Protein AF-A0A1E4EUM5-F1 (afdb_monomer_lite)

pLDDT: mean 75.81, std 13.72, range [42.81, 93.94]

Secondary structure (DSSP, 8-state):
---HHHHHHHHHHTS-EEEEEEEEETTEEEEEEEEEETTEEEEEEEEESSHHHHHHHHHHSPPB--PPPP-------TT-

Sequence (80 aa):
MATLEQLIDEAAKSGGLTALTVWPCAGGFQCNVRRANGKTEGWRCITAAIPSRGIKDALTGPVRVLEPAADAAKDEDIFG

Radius of gyration: 16.5 Å; chains: 1; bounding box: 30×51×30 Å

Structure (mmCIF, N/CA/C/O backbone):
data_AF-A0A1E4EUM5-F1
#
_entry.id   AF-A0A1E4EUM5-F1
#
loop_
_atom_site.group_PDB
_atom_site.id
_atom_site.type_symbol
_atom_site.label_atom_id
_atom_site.label_alt_id
_atom_site.label_comp_id
_atom_site.label_asym_id
_atom_site.label_entity_id
_atom_site.label_seq_id
_atom_site.pdbx_PDB_ins_code
_atom_site.Cartn_x
_atom_site.Cartn_y
_atom_site.Cartn_z
_atom_site.occupancy
_atom_site.B_iso_or_equiv
_atom_site.auth_seq_id
_atom_site.auth_comp_id
_atom_site.auth_asym_id
_atom_site.auth_atom_id
_atom_site.pdbx_PDB_model_num
ATOM 1 N N . MET A 1 1 ? 10.380 16.420 5.545 1.00 59.53 1 MET A N 1
ATOM 2 C CA . MET 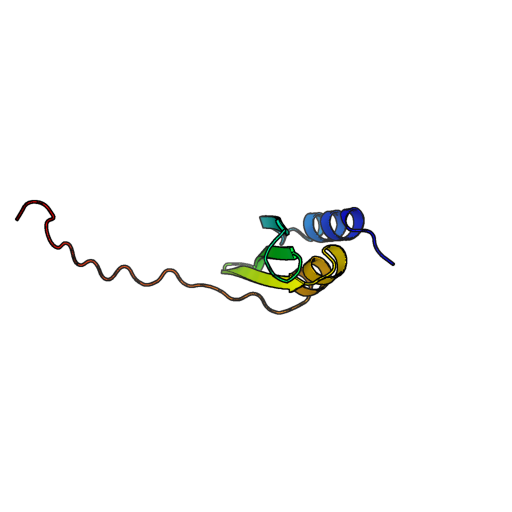A 1 1 ? 9.897 15.325 4.674 1.00 59.53 1 MET A CA 1
ATOM 3 C C . MET A 1 1 ? 9.656 14.137 5.587 1.00 59.53 1 MET A C 1
ATOM 5 O O . MET A 1 1 ? 10.567 13.836 6.344 1.00 59.53 1 MET A O 1
ATOM 9 N N . ALA A 1 2 ? 8.447 13.569 5.618 1.00 65.00 2 ALA A N 1
ATOM 10 C CA . ALA A 1 2 ? 8.161 12.439 6.505 1.00 65.00 2 ALA A CA 1
ATOM 11 C C . ALA A 1 2 ? 8.929 11.194 6.038 1.00 65.00 2 ALA A C 1
ATOM 13 O O . ALA A 1 2 ? 9.045 10.971 4.826 1.00 65.00 2 ALA A O 1
ATOM 14 N N . THR A 1 3 ? 9.474 10.420 6.974 1.00 80.50 3 THR A N 1
ATOM 15 C CA . THR A 1 3 ? 10.119 9.140 6.658 1.00 80.50 3 THR A CA 1
ATOM 16 C C . THR A 1 3 ? 9.073 8.072 6.348 1.00 80.50 3 THR A C 1
ATOM 18 O O . THR A 1 3 ? 7.874 8.258 6.566 1.00 80.50 3 THR A O 1
ATOM 21 N N . LEU A 1 4 ? 9.527 6.942 5.810 1.00 72.56 4 LEU A N 1
ATOM 22 C CA . LEU A 1 4 ? 8.673 5.790 5.547 1.00 72.56 4 LEU A CA 1
ATOM 23 C C . LEU A 1 4 ? 7.989 5.293 6.831 1.00 72.56 4 LEU A C 1
ATOM 25 O O . LEU A 1 4 ? 6.790 5.035 6.845 1.00 72.56 4 LEU A O 1
ATOM 29 N N . GLU A 1 5 ? 8.752 5.227 7.914 1.00 79.75 5 GLU A N 1
ATOM 30 C CA . GLU A 1 5 ? 8.323 4.785 9.238 1.00 79.75 5 GLU A CA 1
ATOM 31 C C . GLU A 1 5 ? 7.254 5.721 9.803 1.00 79.75 5 GLU A C 1
ATOM 33 O O . GLU A 1 5 ? 6.228 5.259 10.288 1.00 79.75 5 GLU A O 1
ATOM 38 N N . GLN A 1 6 ? 7.435 7.037 9.649 1.00 80.00 6 GLN A N 1
ATOM 39 C CA . GLN A 1 6 ? 6.444 8.024 10.084 1.00 80.00 6 GLN A CA 1
ATOM 40 C C . GLN A 1 6 ? 5.115 7.869 9.335 1.00 80.00 6 GLN A C 1
ATOM 42 O O . GLN A 1 6 ? 4.056 7.928 9.954 1.00 80.00 6 GLN A O 1
ATOM 47 N N . LEU A 1 7 ? 5.158 7.613 8.022 1.00 72.88 7 LEU A N 1
ATOM 48 C CA . LEU A 1 7 ? 3.951 7.377 7.223 1.00 72.88 7 LEU A CA 1
ATOM 49 C C . LEU A 1 7 ? 3.223 6.089 7.639 1.00 72.88 7 LEU A C 1
ATOM 51 O O . LEU A 1 7 ? 1.992 6.055 7.641 1.00 72.88 7 LEU A O 1
ATOM 55 N N . ILE A 1 8 ? 3.967 5.037 7.992 1.00 76.62 8 ILE A N 1
ATOM 56 C CA . ILE A 1 8 ? 3.401 3.775 8.486 1.00 76.62 8 ILE A CA 1
ATOM 57 C C . ILE A 1 8 ? 2.766 3.980 9.868 1.00 76.62 8 ILE A C 1
ATOM 59 O O . ILE A 1 8 ? 1.624 3.569 10.071 1.00 76.62 8 ILE A O 1
ATOM 63 N N . ASP A 1 9 ? 3.454 4.662 10.785 1.00 81.62 9 ASP A N 1
ATOM 64 C CA . ASP A 1 9 ? 2.960 4.946 12.137 1.00 81.62 9 ASP A CA 1
ATOM 65 C C . ASP A 1 9 ? 1.695 5.813 12.125 1.00 81.62 9 ASP A C 1
ATOM 67 O O . ASP A 1 9 ? 0.743 5.545 12.861 1.00 81.62 9 ASP A O 1
ATOM 71 N N . GLU A 1 10 ? 1.659 6.854 11.291 1.00 75.00 10 GLU A N 1
ATOM 72 C CA . GLU A 1 10 ? 0.474 7.700 11.104 1.00 75.00 10 GLU A CA 1
ATOM 73 C C . GLU A 1 10 ? -0.712 6.888 10.571 1.00 75.00 10 GLU A C 1
ATOM 75 O O . GLU A 1 10 ? -1.833 6.999 11.075 1.00 75.00 10 GLU A O 1
ATOM 80 N N . ALA A 1 11 ? -0.465 6.022 9.587 1.00 71.88 11 ALA A N 1
ATOM 81 C CA . ALA A 1 11 ? -1.497 5.179 9.007 1.00 71.88 11 ALA A CA 1
ATOM 82 C C . ALA A 1 11 ? -2.017 4.125 9.999 1.00 71.88 11 ALA A C 1
ATOM 84 O O . ALA A 1 11 ? -3.229 3.916 10.076 1.00 71.88 11 ALA A O 1
ATOM 85 N N . ALA A 1 12 ? -1.141 3.520 10.805 1.00 75.06 12 ALA A N 1
ATOM 86 C CA . ALA A 1 12 ? -1.522 2.573 11.852 1.00 75.06 12 ALA A CA 1
ATOM 87 C C . ALA A 1 12 ? -2.380 3.236 12.945 1.00 75.06 12 ALA A C 1
ATOM 89 O O . ALA A 1 12 ? -3.387 2.670 13.371 1.00 75.06 12 ALA A O 1
ATOM 90 N N . LYS A 1 13 ? -2.049 4.471 13.349 1.00 79.75 13 LYS A N 1
ATOM 91 C CA . LYS A 1 13 ? -2.822 5.241 14.344 1.00 79.75 13 LYS A CA 1
ATOM 92 C C . LYS A 1 13 ? -4.224 5.619 13.868 1.00 79.75 13 LYS A C 1
ATOM 94 O O . LYS A 1 13 ? -5.114 5.786 14.695 1.00 79.75 13 LYS A O 1
ATOM 99 N N . SER A 1 14 ? -4.437 5.746 12.557 1.00 72.31 14 SER A N 1
ATOM 100 C CA . SER A 1 14 ? -5.745 6.107 11.993 1.00 72.31 14 SER A CA 1
ATOM 101 C C . SER A 1 14 ? -6.817 5.015 12.139 1.00 72.31 14 SER A C 1
ATOM 103 O O . SER A 1 14 ? -7.986 5.278 11.867 1.00 72.31 14 SER A O 1
ATOM 105 N N . GLY A 1 15 ? -6.441 3.787 12.523 1.00 68.62 15 GLY A N 1
ATOM 106 C CA . GLY A 1 15 ? -7.358 2.651 12.688 1.00 68.62 15 GLY A CA 1
ATOM 107 C C . GLY A 1 15 ? -7.947 2.096 11.384 1.00 68.62 15 GLY A C 1
ATOM 108 O O . GLY A 1 15 ? -8.634 1.081 11.410 1.00 68.62 15 GLY A O 1
ATOM 109 N N . GLY A 1 16 ? -7.674 2.737 10.241 1.00 74.25 16 GLY A N 1
ATOM 110 C CA . GLY A 1 16 ? -8.186 2.335 8.932 1.00 74.25 16 GLY A CA 1
ATOM 111 C C . GLY A 1 16 ? -7.216 1.500 8.098 1.00 74.25 16 GLY A C 1
ATOM 112 O O . GLY A 1 16 ? -7.637 0.956 7.085 1.00 74.25 16 GLY A O 1
ATOM 113 N N . LEU A 1 17 ? -5.933 1.398 8.464 1.00 82.81 17 LEU A N 1
ATOM 114 C CA . LEU A 1 17 ? -4.939 0.610 7.725 1.00 82.81 17 LEU A CA 1
ATOM 115 C C . LEU A 1 17 ? -4.984 -0.861 8.162 1.00 82.81 17 LEU A C 1
ATOM 117 O O . LEU A 1 17 ? -4.664 -1.166 9.306 1.00 82.81 17 LEU A O 1
ATOM 121 N N . THR A 1 18 ? -5.318 -1.773 7.246 1.00 82.81 18 THR A N 1
ATOM 122 C CA . THR A 1 18 ? -5.382 -3.219 7.540 1.00 82.81 18 THR A CA 1
ATOM 123 C C . THR A 1 18 ? -4.226 -4.011 6.941 1.00 82.81 18 THR A C 1
ATOM 125 O O . THR A 1 18 ? -3.867 -5.060 7.466 1.00 82.81 18 THR A O 1
ATOM 128 N N . ALA A 1 19 ? -3.610 -3.516 5.866 1.00 85.69 19 ALA A N 1
ATOM 129 C CA . ALA A 1 19 ? -2.383 -4.084 5.320 1.00 85.69 19 ALA A CA 1
ATOM 130 C C . ALA A 1 19 ? -1.571 -3.026 4.568 1.00 85.69 19 ALA A C 1
ATOM 132 O O . ALA A 1 19 ? -2.126 -2.140 3.914 1.00 85.69 19 ALA A O 1
ATOM 133 N N . LEU A 1 20 ? -0.249 -3.158 4.622 1.00 87.38 20 LEU A N 1
ATOM 134 C CA . LEU A 1 20 ? 0.691 -2.372 3.837 1.00 87.38 20 LEU A CA 1
ATOM 135 C C . LEU A 1 20 ? 1.788 -3.295 3.327 1.00 87.38 20 LEU A C 1
ATOM 137 O O . LEU A 1 20 ? 2.358 -4.078 4.082 1.00 87.38 20 LEU A O 1
ATOM 141 N N . THR A 1 21 ? 2.085 -3.193 2.040 1.00 88.44 21 THR A N 1
ATOM 142 C CA . THR A 1 21 ? 3.102 -4.016 1.388 1.00 88.44 21 THR A CA 1
ATOM 143 C C . THR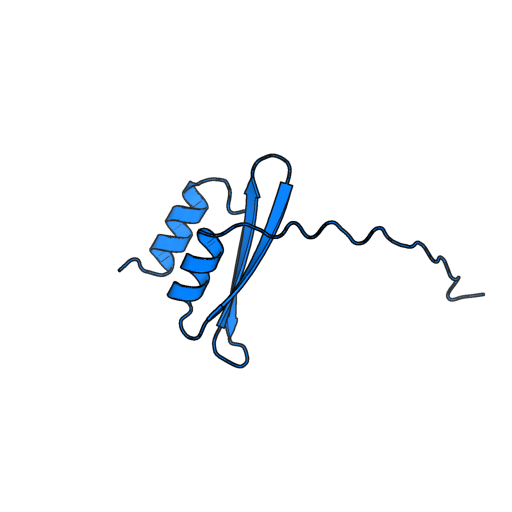 A 1 21 ? 3.886 -3.183 0.395 1.00 88.44 21 THR A C 1
ATOM 145 O O . THR A 1 21 ? 3.310 -2.391 -0.356 1.00 88.44 21 THR A O 1
ATOM 148 N N . VAL A 1 22 ? 5.199 -3.386 0.383 1.00 90.75 22 VAL A N 1
ATOM 149 C CA . VAL A 1 22 ? 6.133 -2.657 -0.470 1.00 90.75 22 VAL A CA 1
ATOM 150 C C . VAL A 1 22 ? 7.147 -3.650 -0.998 1.00 90.75 22 VAL A C 1
ATOM 152 O O . VAL A 1 22 ? 7.789 -4.340 -0.209 1.00 90.75 22 VAL A O 1
ATOM 155 N N . TRP A 1 23 ? 7.300 -3.730 -2.314 1.00 92.44 23 TRP A N 1
ATOM 156 C CA . TRP A 1 23 ? 8.290 -4.610 -2.928 1.00 92.44 23 TRP A CA 1
ATOM 157 C C . TRP A 1 23 ? 8.865 -3.999 -4.209 1.00 92.44 23 TRP A C 1
ATOM 159 O O . TRP A 1 23 ? 8.177 -3.223 -4.880 1.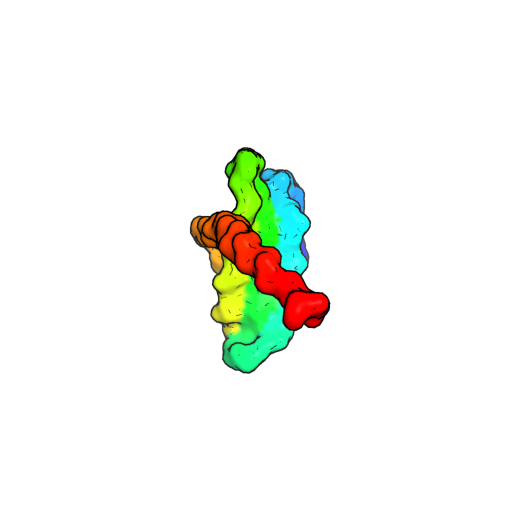00 92.44 23 TRP A O 1
ATOM 169 N N . PRO A 1 24 ? 10.124 -4.311 -4.559 1.00 93.94 24 PRO A N 1
ATOM 170 C CA . PRO A 1 24 ? 10.707 -3.870 -5.820 1.00 93.94 24 PRO A CA 1
ATOM 171 C C . PRO A 1 24 ? 9.986 -4.523 -7.007 1.00 93.94 24 PRO A C 1
ATOM 173 O O . PRO A 1 24 ? 9.639 -5.703 -6.971 1.00 93.94 24 PRO A O 1
ATOM 176 N N . CYS A 1 25 ? 9.775 -3.763 -8.077 1.00 90.81 25 CYS A N 1
ATOM 177 C CA . CYS A 1 25 ? 9.192 -4.240 -9.329 1.00 90.81 25 CYS A CA 1
ATOM 178 C C . CYS A 1 25 ? 9.849 -3.541 -10.529 1.00 90.81 25 CYS A C 1
ATOM 180 O O . CYS A 1 25 ? 10.615 -2.587 -10.377 1.00 90.81 25 CYS A O 1
ATOM 182 N N . ALA A 1 26 ? 9.539 -3.986 -11.749 1.00 89.69 26 ALA A N 1
ATOM 183 C CA . ALA A 1 26 ? 9.954 -3.253 -12.942 1.00 89.69 26 ALA A CA 1
ATOM 184 C C . ALA A 1 26 ? 9.428 -1.805 -12.875 1.00 89.69 26 ALA A C 1
ATOM 186 O O . ALA A 1 26 ? 8.247 -1.582 -12.609 1.00 89.69 26 ALA A O 1
ATOM 187 N N . GLY A 1 27 ? 10.312 -0.822 -13.071 1.00 85.75 27 GLY A N 1
ATOM 188 C CA . GLY A 1 27 ? 9.963 0.601 -12.979 1.00 85.75 27 GLY A CA 1
ATOM 189 C C . GLY A 1 27 ? 9.992 1.211 -11.569 1.00 85.75 27 GLY A C 1
ATOM 190 O O . GLY A 1 27 ? 9.661 2.388 -11.431 1.00 85.75 27 GLY A O 1
ATOM 191 N N . GLY A 1 28 ? 10.412 0.467 -10.535 1.00 93.31 28 GLY A N 1
ATOM 192 C CA . GLY A 1 28 ? 10.637 1.000 -9.187 1.00 93.31 28 GLY A CA 1
ATOM 193 C C . GLY A 1 28 ? 10.123 0.073 -8.090 1.00 93.31 28 GLY A C 1
ATOM 194 O O . GLY A 1 28 ? 10.661 -1.009 -7.870 1.00 93.31 28 GLY A O 1
ATOM 195 N N . PHE A 1 29 ? 9.093 0.521 -7.380 1.00 93.44 29 PHE A N 1
ATOM 196 C CA . PHE A 1 29 ? 8.492 -0.180 -6.253 1.00 93.44 29 PHE A CA 1
ATOM 197 C C . PHE A 1 29 ? 6.979 -0.209 -6.384 1.00 93.44 29 PHE A C 1
ATOM 199 O O . PHE A 1 29 ? 6.347 0.808 -6.677 1.00 93.44 29 PHE A O 1
ATOM 206 N N . GLN A 1 30 ? 6.403 -1.369 -6.105 1.00 93.19 30 GLN A N 1
ATOM 207 C CA . GLN A 1 30 ? 4.975 -1.542 -5.943 1.00 93.19 30 GLN A CA 1
ATOM 208 C C . GLN A 1 30 ? 4.623 -1.285 -4.476 1.00 93.19 30 GLN A C 1
ATOM 210 O O . GLN A 1 30 ? 5.117 -1.966 -3.578 1.00 93.19 30 GLN A O 1
ATOM 215 N N . CYS A 1 31 ? 3.777 -0.292 -4.236 1.00 91.06 31 CYS A N 1
ATOM 216 C CA . CYS A 1 31 ? 3.311 0.121 -2.921 1.00 91.06 31 CYS A CA 1
ATOM 217 C C . CYS A 1 31 ? 1.802 -0.097 -2.846 1.00 91.06 31 CYS A C 1
ATOM 219 O O . CYS A 1 31 ? 1.035 0.625 -3.491 1.00 91.06 31 CYS A O 1
ATOM 221 N N . ASN A 1 32 ? 1.375 -1.074 -2.049 1.00 89.81 32 ASN A N 1
ATOM 222 C CA . ASN A 1 32 ? -0.038 -1.379 -1.878 1.00 89.81 32 ASN A CA 1
ATOM 223 C C . ASN A 1 32 ? -0.472 -1.148 -0.437 1.00 89.81 32 ASN A C 1
ATOM 225 O O . ASN A 1 32 ? 0.211 -1.519 0.517 1.00 89.81 32 ASN A O 1
ATOM 229 N N . VAL A 1 33 ? -1.644 -0.544 -0.308 1.00 87.19 33 VAL A N 1
ATOM 230 C CA . VAL A 1 33 ? -2.279 -0.213 0.959 1.00 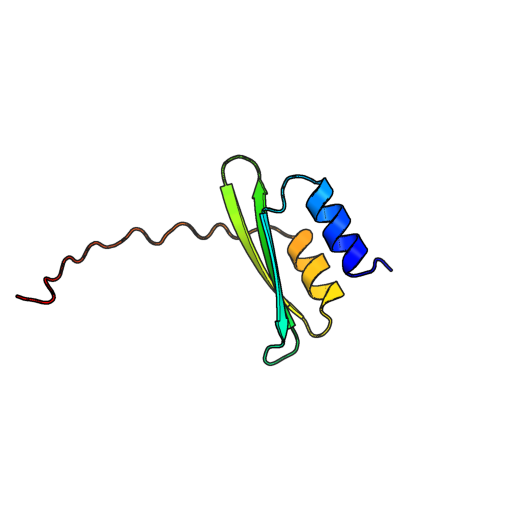87.19 33 VAL A CA 1
ATOM 231 C C . VAL A 1 33 ? -3.692 -0.765 0.925 1.00 87.19 33 VAL A C 1
ATOM 233 O O . VAL A 1 33 ? -4.455 -0.459 0.005 1.00 87.19 33 VAL A O 1
ATOM 236 N N . ARG A 1 34 ? -4.054 -1.538 1.944 1.00 86.00 34 ARG A N 1
ATOM 237 C CA . ARG A 1 34 ? -5.427 -1.959 2.200 1.00 86.00 34 ARG A CA 1
ATOM 238 C C . ARG A 1 34 ? -5.991 -1.116 3.325 1.00 86.00 34 ARG A C 1
ATOM 240 O O . ARG A 1 34 ? -5.387 -1.031 4.395 1.00 86.00 34 ARG A O 1
ATOM 247 N N . ARG A 1 35 ? -7.135 -0.484 3.077 1.00 81.25 35 ARG A N 1
ATOM 248 C CA . ARG A 1 35 ? -7.845 0.282 4.103 1.00 81.25 35 ARG A CA 1
ATOM 249 C C . ARG A 1 35 ? -9.266 -0.218 4.283 1.00 81.25 35 ARG A C 1
ATOM 251 O O . ARG A 1 35 ? -9.923 -0.548 3.297 1.00 81.25 35 ARG A O 1
ATOM 258 N N . ALA A 1 36 ? -9.718 -0.217 5.530 1.00 74.50 36 ALA A N 1
ATOM 259 C CA . ALA A 1 36 ? -11.114 -0.350 5.906 1.00 74.50 36 ALA A CA 1
ATOM 260 C C . ALA A 1 36 ? -11.672 1.054 6.174 1.00 74.50 36 ALA A C 1
ATOM 262 O O . ALA A 1 36 ? -11.164 1.775 7.031 1.00 74.50 36 ALA A O 1
ATOM 263 N N . ASN A 1 37 ? -12.700 1.463 5.428 1.00 65.00 37 ASN A N 1
ATOM 264 C CA . ASN A 1 37 ? -13.461 2.677 5.729 1.00 65.00 37 ASN A CA 1
ATOM 265 C C . ASN A 1 37 ? -14.914 2.288 6.022 1.00 65.00 37 ASN A C 1
ATOM 267 O O . ASN A 1 37 ? -15.745 2.205 5.118 1.00 65.00 37 ASN A O 1
ATOM 271 N N . GLY A 1 38 ? -15.209 1.976 7.284 1.00 67.19 38 GLY A N 1
ATOM 272 C CA . GLY A 1 38 ? -16.500 1.406 7.668 1.00 67.19 38 GLY A CA 1
ATOM 273 C C . GLY A 1 38 ? -16.639 -0.049 7.207 1.00 67.19 38 GLY A C 1
ATOM 274 O O . GLY A 1 38 ? -15.841 -0.890 7.603 1.00 67.19 38 GLY A O 1
ATOM 275 N N . LYS A 1 39 ? -17.659 -0.357 6.390 1.00 55.62 39 LYS A N 1
ATOM 276 C CA . LYS A 1 39 ? -17.963 -1.730 5.925 1.00 55.62 39 LYS A CA 1
ATOM 277 C C . LYS A 1 39 ? -17.182 -2.169 4.683 1.00 55.62 39 LYS A C 1
ATOM 279 O O . LYS A 1 39 ? -17.297 -3.325 4.286 1.00 55.62 39 LYS A O 1
ATOM 284 N N . THR A 1 40 ? -16.435 -1.267 4.051 1.00 58.66 40 THR A N 1
ATOM 285 C CA . THR A 1 40 ? -15.820 -1.538 2.751 1.00 58.66 40 THR A CA 1
ATOM 286 C C . THR A 1 40 ? -14.302 -1.544 2.871 1.00 58.66 40 THR A C 1
ATOM 288 O O . THR A 1 40 ? -13.690 -0.548 3.268 1.00 58.66 40 THR A O 1
ATOM 291 N N . GLU A 1 41 ? -13.699 -2.682 2.525 1.00 70.94 41 GLU A N 1
ATOM 292 C CA . GLU A 1 41 ? -12.251 -2.867 2.463 1.00 70.94 41 GLU A CA 1
ATOM 293 C C . GLU A 1 41 ? -11.791 -2.809 1.005 1.00 70.94 41 GLU A C 1
ATOM 295 O O . GLU A 1 41 ? -12.354 -3.471 0.136 1.00 70.94 41 GLU A O 1
ATOM 300 N N . GLY A 1 42 ? -10.762 -2.014 0.721 1.00 79.44 42 GLY A N 1
ATOM 301 C CA . GLY A 1 42 ? -10.256 -1.845 -0.638 1.00 79.44 42 GLY A CA 1
ATOM 302 C C . GLY A 1 42 ? -8.743 -1.731 -0.683 1.00 79.44 42 GLY A C 1
ATOM 303 O O . GLY A 1 42 ? -8.110 -1.271 0.271 1.00 79.44 42 GLY A O 1
ATOM 304 N N . TRP A 1 43 ? -8.172 -2.130 -1.817 1.00 85.12 43 TRP A N 1
ATOM 305 C CA . TRP A 1 43 ? -6.752 -1.972 -2.098 1.00 85.12 43 TRP A CA 1
ATOM 306 C C . TRP A 1 43 ? -6.514 -0.710 -2.922 1.00 85.12 43 TRP A C 1
ATOM 308 O O . TRP A 1 43 ? -7.261 -0.365 -3.842 1.00 85.12 43 TRP A O 1
ATOM 318 N N . ARG A 1 44 ? -5.428 -0.012 -2.610 1.00 86.00 44 ARG A N 1
ATOM 319 C CA . ARG A 1 44 ? -4.848 1.010 -3.472 1.00 86.00 44 ARG A CA 1
ATOM 320 C C . ARG A 1 44 ? -3.421 0.609 -3.786 1.00 86.00 44 ARG A C 1
ATOM 322 O O . ARG A 1 44 ? -2.617 0.445 -2.874 1.00 86.00 44 ARG A O 1
ATOM 329 N N . CYS A 1 45 ? -3.142 0.471 -5.073 1.00 88.75 45 CYS A N 1
ATOM 330 C CA . CYS A 1 45 ? -1.875 -0.015 -5.592 1.00 88.75 45 CYS A CA 1
ATOM 331 C C . CYS A 1 45 ? -1.222 1.099 -6.408 1.00 88.75 45 CYS A C 1
ATOM 333 O O . CYS A 1 45 ? -1.842 1.615 -7.339 1.00 88.75 45 CYS A O 1
ATOM 335 N N . ILE A 1 46 ? 0.000 1.483 -6.052 1.00 90.19 46 ILE A N 1
ATOM 336 C CA . ILE A 1 46 ? 0.771 2.532 -6.724 1.00 90.19 46 ILE A CA 1
ATOM 337 C C . ILE A 1 46 ? 2.145 1.971 -7.075 1.00 90.19 46 ILE A C 1
ATOM 339 O O . ILE A 1 46 ? 2.824 1.426 -6.211 1.00 90.19 46 ILE A O 1
ATOM 343 N N . THR A 1 47 ? 2.573 2.140 -8.323 1.00 92.38 47 THR A N 1
ATOM 344 C CA . THR A 1 47 ? 3.965 1.906 -8.719 1.00 92.38 47 THR A CA 1
ATOM 345 C C . THR A 1 47 ? 4.702 3.240 -8.712 1.00 92.38 47 THR A C 1
ATOM 347 O O . THR A 1 47 ? 4.246 4.201 -9.331 1.00 92.38 47 THR A O 1
ATOM 350 N N . ALA A 1 48 ? 5.823 3.325 -8.000 1.00 89.94 48 ALA A N 1
ATOM 351 C CA . ALA A 1 48 ? 6.610 4.549 -7.893 1.00 89.94 48 ALA A CA 1
ATOM 352 C C . ALA A 1 48 ? 8.113 4.258 -7.902 1.00 89.94 48 ALA A C 1
ATOM 354 O O . ALA A 1 48 ? 8.569 3.277 -7.325 1.00 89.94 48 ALA A O 1
ATOM 355 N N . ALA A 1 49 ? 8.901 5.165 -8.485 1.00 92.69 49 ALA A N 1
ATOM 356 C CA . ALA A 1 49 ? 10.364 5.065 -8.471 1.00 92.69 49 ALA A CA 1
ATOM 357 C C . ALA A 1 49 ? 10.959 5.161 -7.050 1.00 92.69 49 ALA A C 1
ATOM 359 O O . ALA A 1 49 ? 12.027 4.618 -6.786 1.00 92.69 49 ALA A O 1
ATOM 360 N N . ILE A 1 50 ? 10.264 5.851 -6.135 1.00 89.50 50 ILE A N 1
ATOM 361 C CA . ILE A 1 50 ? 10.682 6.057 -4.743 1.00 89.50 50 ILE A CA 1
ATOM 362 C C . ILE A 1 50 ? 9.607 5.470 -3.808 1.00 89.50 50 ILE A C 1
ATOM 364 O O . ILE A 1 50 ? 8.462 5.934 -3.866 1.00 89.50 50 ILE A O 1
ATOM 368 N N . PRO A 1 51 ? 9.953 4.530 -2.904 1.00 86.25 51 PRO A N 1
ATOM 369 C CA . PRO A 1 51 ? 8.986 3.846 -2.037 1.00 86.25 51 PRO A CA 1
ATOM 370 C C . PRO A 1 51 ? 8.147 4.792 -1.171 1.00 86.25 51 PRO A C 1
ATOM 372 O O . PRO A 1 51 ? 6.924 4.679 -1.108 1.00 86.25 51 PRO A O 1
ATOM 375 N N . SER A 1 52 ? 8.792 5.772 -0.533 1.00 84.94 52 SER A N 1
ATOM 376 C CA . SER A 1 52 ? 8.121 6.717 0.370 1.00 84.94 52 SER A CA 1
ATOM 377 C C . SER A 1 52 ? 7.076 7.572 -0.348 1.00 84.94 52 SER A C 1
ATOM 379 O O . SER A 1 52 ? 6.028 7.880 0.220 1.00 84.94 52 SER A O 1
ATOM 381 N N . ARG A 1 53 ? 7.314 7.910 -1.623 1.00 86.75 53 ARG A N 1
ATOM 382 C CA . ARG A 1 53 ? 6.335 8.625 -2.445 1.00 86.75 53 ARG A CA 1
ATOM 383 C C . ARG A 1 53 ? 5.160 7.729 -2.826 1.00 86.75 53 ARG A C 1
ATOM 385 O O . ARG A 1 53 ? 4.021 8.147 -2.652 1.00 86.75 53 ARG A O 1
ATOM 392 N N . GLY A 1 54 ? 5.430 6.492 -3.243 1.00 87.69 54 GLY A N 1
ATOM 393 C CA . GLY A 1 54 ? 4.381 5.522 -3.569 1.00 87.69 54 GLY A CA 1
ATOM 394 C C . GLY A 1 54 ? 3.440 5.247 -2.394 1.00 87.69 54 GLY A C 1
ATOM 395 O O . GLY A 1 54 ? 2.225 5.220 -2.567 1.00 87.69 54 GLY A O 1
ATOM 396 N N . ILE A 1 55 ? 3.978 5.129 -1.180 1.00 86.50 55 ILE A N 1
ATOM 397 C CA . ILE A 1 55 ? 3.182 4.880 0.033 1.00 86.50 55 ILE A CA 1
ATOM 398 C C . ILE A 1 55 ? 2.355 6.094 0.419 1.00 86.50 55 ILE A C 1
ATOM 400 O O . ILE A 1 55 ? 1.169 5.951 0.706 1.00 86.50 55 ILE A O 1
ATOM 404 N N . LYS A 1 56 ? 2.932 7.298 0.355 1.00 85.38 56 LYS A N 1
ATOM 405 C CA . LYS A 1 56 ? 2.174 8.533 0.573 1.00 85.38 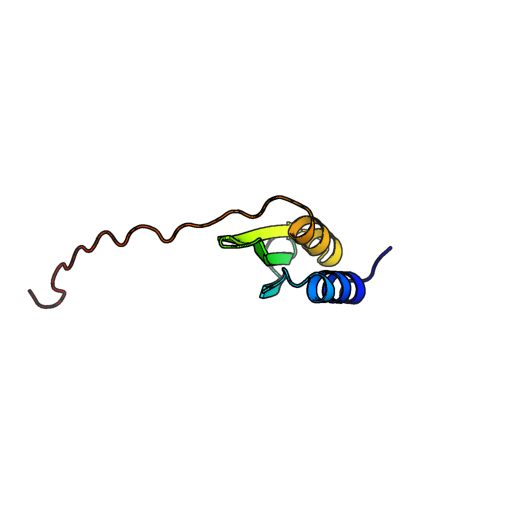56 LYS A CA 1
ATOM 406 C C . LYS A 1 56 ? 0.989 8.640 -0.395 1.00 85.38 56 LYS A C 1
ATOM 408 O O . LYS A 1 56 ? -0.125 8.963 0.020 1.00 85.38 56 LYS A O 1
ATOM 413 N N . ASP A 1 57 ? 1.200 8.307 -1.665 1.00 84.88 57 ASP A N 1
ATOM 414 C CA . ASP A 1 57 ? 0.154 8.347 -2.692 1.00 84.88 57 ASP A CA 1
ATOM 415 C C . ASP A 1 57 ? -0.882 7.214 -2.514 1.00 84.88 57 ASP A C 1
ATOM 417 O O . ASP A 1 57 ? -2.076 7.391 -2.793 1.00 84.88 57 ASP A O 1
ATOM 421 N N . ALA A 1 58 ? -0.461 6.052 -2.005 1.00 84.94 58 ALA A N 1
ATOM 422 C CA . ALA A 1 58 ? -1.333 4.925 -1.668 1.00 84.94 58 ALA A CA 1
ATOM 423 C C . ALA A 1 58 ? -2.167 5.163 -0.389 1.00 84.94 58 ALA A C 1
ATOM 425 O O . ALA A 1 58 ? -3.282 4.646 -0.273 1.00 84.94 58 ALA A O 1
ATOM 426 N N . LEU A 1 59 ? -1.680 5.983 0.546 1.00 81.62 59 LEU A N 1
ATOM 427 C CA . LEU A 1 59 ? -2.390 6.359 1.774 1.00 81.62 59 LEU A CA 1
ATOM 428 C C . LEU A 1 59 ? -3.411 7.487 1.567 1.00 81.62 59 LEU A C 1
ATOM 430 O O . LEU A 1 59 ? -4.414 7.533 2.271 1.00 81.62 59 LEU A O 1
ATOM 434 N N . THR A 1 60 ? -3.195 8.386 0.606 1.00 80.62 60 THR A N 1
ATOM 435 C CA . THR A 1 60 ? -3.981 9.632 0.493 1.00 80.62 60 THR A CA 1
ATOM 436 C C . THR A 1 60 ? -5.128 9.586 -0.513 1.00 80.62 60 THR A C 1
ATOM 438 O O . THR A 1 60 ? -6.130 10.265 -0.316 1.00 80.62 60 THR A O 1
ATOM 441 N N . GLY A 1 61 ? -5.035 8.797 -1.585 1.00 73.38 61 GLY A N 1
ATOM 442 C CA . GLY A 1 61 ? -6.093 8.787 -2.604 1.00 73.38 61 GLY A CA 1
ATOM 443 C C . GLY A 1 61 ? -7.201 7.747 -2.369 1.00 73.38 61 GLY A C 1
ATOM 444 O O . GLY A 1 61 ? -7.102 6.941 -1.444 1.00 73.38 61 GLY A O 1
ATOM 445 N N . PRO A 1 62 ? -8.251 7.717 -3.211 1.00 70.88 62 PRO A N 1
ATOM 446 C CA . PRO A 1 62 ? -9.373 6.783 -3.069 1.00 70.88 62 PRO A CA 1
ATOM 447 C C . PRO A 1 62 ? -8.937 5.315 -3.200 1.00 70.88 62 PRO A C 1
ATOM 449 O O . PRO A 1 62 ? -8.137 4.978 -4.079 1.00 70.88 62 PRO A O 1
ATOM 452 N N . VAL A 1 63 ? -9.454 4.436 -2.341 1.00 72.00 63 VAL A N 1
ATOM 453 C CA . VAL A 1 63 ? -9.265 2.983 -2.485 1.00 72.00 63 VAL A CA 1
ATOM 454 C C . VAL A 1 63 ? -10.110 2.450 -3.635 1.00 72.00 63 VAL A C 1
ATOM 456 O O . VAL A 1 63 ? -11.214 2.938 -3.874 1.00 72.00 63 VAL A O 1
ATOM 459 N N . ARG A 1 64 ? -9.603 1.438 -4.345 1.00 70.81 64 ARG A N 1
ATOM 460 C CA . ARG A 1 64 ? -10.439 0.640 -5.238 1.00 70.81 64 ARG A CA 1
ATOM 461 C C . ARG A 1 64 ? -10.975 -0.530 -4.435 1.00 70.81 64 ARG A C 1
ATOM 463 O O . ARG A 1 64 ? -10.217 -1.355 -3.925 1.00 70.81 64 ARG A O 1
ATOM 470 N N . VAL A 1 65 ? -12.290 -0.568 -4.304 1.00 64.56 65 VAL A N 1
ATOM 471 C CA . VAL A 1 65 ? -12.984 -1.745 -3.805 1.00 64.56 65 VAL A CA 1
ATOM 472 C C . VAL A 1 65 ? -12.977 -2.726 -4.964 1.00 64.56 65 VAL A C 1
ATOM 474 O O . VAL A 1 65 ? -13.612 -2.488 -5.987 1.00 64.56 65 VAL A O 1
ATOM 477 N N . LEU A 1 66 ? -12.156 -3.765 -4.849 1.00 57.44 66 LEU A N 1
ATOM 478 C CA . LEU A 1 66 ? -12.316 -4.931 -5.697 1.00 57.44 66 LEU A CA 1
ATOM 479 C C . LEU A 1 66 ? -13.433 -5.724 -5.035 1.00 57.44 66 LEU A C 1
ATOM 481 O O . LEU A 1 66 ? -13.210 -6.339 -3.993 1.00 57.44 66 LEU A O 1
ATOM 485 N N . GLU A 1 67 ? -14.644 -5.630 -5.578 1.00 54.03 67 GLU A N 1
ATOM 486 C CA . GLU A 1 67 ? -15.649 -6.626 -5.233 1.00 54.03 67 GLU A CA 1
ATOM 487 C C . GLU A 1 67 ? -15.100 -7.989 -5.668 1.00 54.03 67 GLU A C 1
ATOM 489 O O . GLU A 1 67 ? -14.446 -8.065 -6.720 1.00 54.03 67 GLU A O 1
ATOM 494 N N . PRO A 1 68 ? -15.292 -9.053 -4.868 1.00 51.62 68 PRO A N 1
ATOM 495 C CA . PRO A 1 68 ? -15.063 -10.398 -5.360 1.00 51.62 68 PRO A CA 1
ATOM 496 C C . PRO A 1 68 ? -15.756 -10.501 -6.714 1.00 51.62 68 PRO A C 1
ATOM 498 O O . PRO A 1 68 ? -16.926 -10.124 -6.829 1.00 51.62 68 PRO A O 1
ATOM 501 N N . ALA A 1 69 ? -15.038 -10.954 -7.745 1.00 56.66 69 ALA A N 1
ATOM 502 C CA . ALA A 1 69 ? -15.731 -11.402 -8.940 1.00 56.66 69 ALA A CA 1
ATOM 503 C C . ALA A 1 69 ? -16.771 -12.401 -8.432 1.00 56.66 69 ALA A C 1
ATOM 505 O O . ALA A 1 69 ? -16.397 -13.319 -7.703 1.00 56.66 69 ALA A O 1
ATOM 506 N N . ALA A 1 70 ? -18.059 -12.155 -8.694 1.00 55.78 70 ALA A N 1
ATOM 507 C CA . ALA A 1 70 ? -19.076 -13.139 -8.369 1.00 55.78 70 ALA A CA 1
ATOM 508 C C . ALA A 1 70 ? -18.574 -14.443 -8.979 1.00 55.78 70 ALA A C 1
ATOM 510 O O . ALA A 1 70 ? -18.324 -14.465 -10.188 1.00 55.78 70 ALA A O 1
ATOM 511 N N . ASP A 1 71 ? -18.318 -15.450 -8.141 1.00 53.31 71 ASP A N 1
ATOM 512 C CA . ASP A 1 71 ? -17.930 -16.767 -8.613 1.00 53.31 71 ASP A CA 1
ATOM 513 C C . ASP A 1 71 ? -19.011 -17.163 -9.612 1.00 53.31 71 ASP A C 1
ATOM 515 O O . ASP A 1 71 ? -20.144 -17.486 -9.249 1.00 53.31 71 ASP A O 1
ATOM 519 N N . ALA A 1 72 ? -18.692 -17.067 -10.901 1.00 52.97 72 ALA A N 1
ATOM 520 C CA . ALA A 1 72 ? -19.422 -17.795 -11.901 1.00 52.97 72 ALA A CA 1
ATOM 521 C C . ALA A 1 72 ? -19.041 -19.238 -11.606 1.00 52.97 72 ALA A C 1
ATOM 523 O O . ALA A 1 72 ? -18.047 -19.736 -12.130 1.00 52.97 72 ALA A O 1
ATOM 524 N N . ALA A 1 73 ? -19.783 -19.847 -10.681 1.00 51.53 73 ALA A N 1
ATOM 525 C CA . ALA A 1 73 ? -19.782 -21.263 -10.405 1.00 51.53 73 ALA A CA 1
ATOM 526 C C . ALA A 1 73 ? -20.146 -21.967 -11.712 1.00 51.53 73 ALA A C 1
ATOM 528 O O . ALA A 1 73 ? -21.298 -22.276 -11.999 1.00 51.53 73 ALA A O 1
ATOM 529 N N . LYS A 1 74 ? -19.145 -22.144 -12.564 1.00 54.84 74 LYS A N 1
ATOM 530 C CA . LYS A 1 74 ? -19.082 -23.288 -13.438 1.00 54.84 74 LYS A CA 1
ATOM 531 C C . LYS A 1 74 ? -18.395 -24.356 -12.613 1.00 54.84 74 LYS A C 1
ATOM 533 O O . LYS A 1 74 ? -17.184 -24.533 -12.699 1.00 54.84 74 LYS A O 1
ATOM 538 N N . ASP A 1 75 ? -19.204 -25.024 -11.799 1.00 52.69 75 ASP A N 1
ATOM 539 C CA . ASP A 1 75 ? -18.974 -26.422 -11.459 1.00 52.69 75 ASP A CA 1
ATOM 540 C C . ASP A 1 75 ? -19.018 -27.205 -12.782 1.00 52.69 75 ASP A C 1
ATOM 542 O O . ASP A 1 75 ? -20.015 -27.824 -13.141 1.00 52.69 75 ASP A O 1
ATOM 546 N N . GLU A 1 76 ? -17.969 -27.083 -13.591 1.00 54.16 76 GLU A N 1
ATOM 547 C CA . GLU A 1 76 ? -17.652 -28.100 -14.578 1.00 54.16 76 GLU A CA 1
ATOM 548 C C . GLU A 1 76 ? -16.814 -29.119 -13.811 1.00 54.16 76 GLU A C 1
ATOM 550 O O . GLU A 1 76 ? -15.641 -28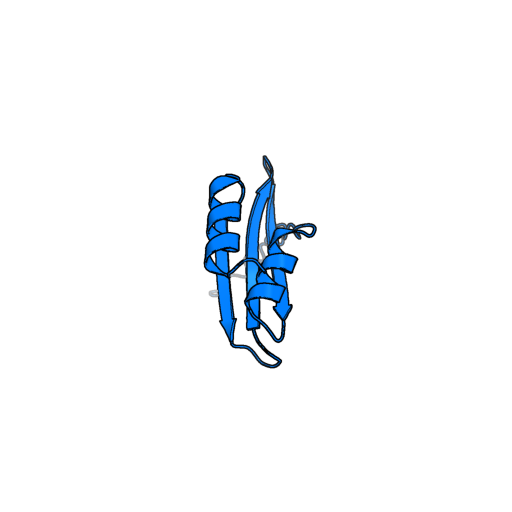.887 -13.511 1.00 54.16 76 GLU A O 1
ATOM 555 N N . ASP A 1 77 ? -17.487 -30.198 -13.403 1.00 55.00 77 ASP A N 1
ATOM 556 C CA . ASP A 1 77 ? -16.900 -31.414 -12.849 1.00 55.00 77 ASP A CA 1
ATOM 557 C C . ASP A 1 77 ? -15.575 -31.726 -13.561 1.00 55.00 77 ASP A C 1
ATOM 559 O O . ASP A 1 77 ? -15.549 -32.186 -14.700 1.00 55.00 77 ASP A O 1
ATOM 563 N N . ILE A 1 78 ? -14.451 -31.526 -12.869 1.00 60.38 78 ILE A N 1
ATOM 564 C CA . ILE A 1 78 ? -13.113 -31.912 -13.354 1.00 60.38 78 ILE A CA 1
ATOM 565 C C . ILE A 1 78 ? -12.953 -33.449 -13.452 1.00 60.38 78 ILE A C 1
ATOM 567 O O . ILE A 1 78 ? -11.919 -33.947 -13.896 1.00 60.38 78 ILE A O 1
ATOM 571 N N . PHE A 1 79 ? -13.990 -34.203 -13.071 1.00 53.22 79 PHE A N 1
ATOM 572 C CA . PHE A 1 79 ? -14.067 -35.664 -13.135 1.00 53.22 79 PHE A CA 1
ATOM 573 C C . PHE A 1 79 ? -15.268 -36.193 -13.948 1.00 53.22 79 PHE A C 1
ATOM 575 O O . PHE A 1 79 ? -15.620 -37.364 -13.787 1.00 53.22 79 PHE A O 1
ATOM 582 N N . GLY A 1 80 ? -15.896 -35.356 -14.786 1.00 42.81 80 GLY A N 1
ATOM 583 C CA . GLY A 1 80 ? -16.982 -35.745 -15.700 1.00 42.81 80 GLY A CA 1
ATOM 584 C C . GLY A 1 80 ? -16.504 -36.318 -17.030 1.00 42.81 80 GLY A C 1
ATOM 585 O O . GLY A 1 80 ? -15.493 -35.811 -17.566 1.00 42.81 80 GLY A O 1
#

Foldseek 3Di:
DDDLVRLVVVLVVVVFWPDWDWDADVQAIWTKTWTDDDPAIFIDIFHDNDRSVRSVVRSPDDGDGPDPPPPPPPPPPPPD